Protein AF-A0A514EIF0-F1 (afdb_monomer)

Structure (mmCIF, N/CA/C/O backbone):
data_AF-A0A514EIF0-F1
#
_entry.id   AF-A0A514EIF0-F1
#
loop_
_atom_site.group_PDB
_atom_site.id
_atom_site.type_symbol
_atom_site.label_atom_id
_atom_site.label_alt_id
_atom_site.label_comp_id
_atom_site.label_asym_id
_atom_site.label_entity_id
_atom_site.label_seq_id
_atom_site.pdbx_PDB_ins_code
_atom_site.Cartn_x
_atom_site.Cartn_y
_atom_site.Cartn_z
_atom_site.occupancy
_atom_site.B_iso_or_equiv
_atom_site.auth_seq_id
_atom_site.auth_comp_id
_atom_site.auth_asym_id
_atom_site.auth_atom_id
_atom_site.pdbx_PDB_model_num
ATOM 1 N N . MET A 1 1 ? 25.799 19.587 -38.929 1.00 68.56 1 MET A N 1
ATOM 2 C CA . MET A 1 1 ? 26.599 18.791 -37.969 1.00 68.56 1 MET A CA 1
ATOM 3 C C . MET A 1 1 ? 25.685 17.764 -37.303 1.00 68.56 1 MET A C 1
ATOM 5 O O . MET A 1 1 ? 24.767 18.189 -36.611 1.00 68.56 1 MET A O 1
ATOM 9 N N . PRO A 1 2 ? 25.843 16.450 -37.531 1.00 73.62 2 PRO A N 1
ATOM 10 C CA . PRO A 1 2 ? 25.009 15.450 -36.864 1.00 73.62 2 PRO A CA 1
ATOM 11 C C . PRO A 1 2 ? 25.332 15.400 -35.362 1.00 73.62 2 PRO A C 1
ATOM 13 O O . PRO A 1 2 ? 26.493 15.305 -34.966 1.00 73.62 2 PRO A O 1
ATOM 16 N N . LEU A 1 3 ? 24.301 15.481 -34.517 1.00 74.81 3 LEU A N 1
ATOM 17 C CA . LEU A 1 3 ? 24.442 15.403 -33.062 1.00 74.81 3 LEU A CA 1
ATOM 18 C C . LEU A 1 3 ? 24.981 14.019 -32.662 1.00 74.81 3 LEU A C 1
ATOM 20 O O . LEU A 1 3 ? 24.414 12.989 -33.037 1.00 74.81 3 LEU A O 1
ATOM 24 N N . LYS A 1 4 ? 26.065 13.980 -31.874 1.00 76.19 4 LYS A N 1
ATOM 25 C CA . LYS A 1 4 ? 26.584 12.731 -31.294 1.00 76.19 4 LYS A CA 1
ATOM 26 C C . LYS A 1 4 ? 25.483 12.082 -30.452 1.00 76.19 4 LYS A C 1
ATOM 28 O O . LYS A 1 4 ? 25.060 12.641 -29.441 1.00 76.19 4 LYS A O 1
ATOM 33 N N . ARG A 1 5 ? 25.043 10.882 -30.845 1.00 71.88 5 ARG A N 1
ATOM 34 C CA . ARG A 1 5 ? 24.123 10.066 -30.042 1.00 71.88 5 ARG A CA 1
ATOM 35 C C . ARG A 1 5 ? 24.751 9.834 -28.667 1.00 71.88 5 ARG A C 1
ATOM 37 O O . ARG A 1 5 ? 25.776 9.161 -28.562 1.00 71.88 5 ARG A O 1
ATOM 44 N N . ARG A 1 6 ? 24.139 10.383 -27.612 1.00 69.12 6 ARG A N 1
ATOM 45 C CA . ARG A 1 6 ? 24.473 10.027 -26.229 1.00 69.12 6 ARG A CA 1
ATOM 46 C C . ARG A 1 6 ? 24.169 8.540 -26.060 1.00 69.12 6 ARG A C 1
ATOM 48 O O . ARG A 1 6 ? 23.004 8.151 -26.025 1.00 69.12 6 ARG A O 1
ATOM 55 N N . ARG A 1 7 ? 25.208 7.701 -25.994 1.00 70.19 7 ARG A N 1
ATOM 56 C CA . ARG A 1 7 ? 25.050 6.330 -25.496 1.00 70.19 7 ARG A CA 1
ATOM 57 C C . ARG A 1 7 ? 24.508 6.469 -24.072 1.00 70.19 7 ARG A C 1
ATOM 59 O O . ARG A 1 7 ? 25.078 7.220 -23.282 1.00 70.19 7 ARG A O 1
ATOM 66 N N . GLY A 1 8 ? 23.353 5.860 -23.803 1.00 74.69 8 GLY A N 1
ATOM 67 C CA . GLY A 1 8 ? 22.715 5.913 -22.487 1.00 74.69 8 GLY A CA 1
ATOM 68 C C . GLY A 1 8 ? 23.641 5.389 -21.387 1.00 74.69 8 GLY A C 1
ATOM 69 O O . GLY A 1 8 ? 24.721 4.865 -21.668 1.00 74.69 8 GLY A O 1
ATOM 70 N N . ARG A 1 9 ? 23.219 5.524 -20.123 1.00 74.06 9 ARG A N 1
ATOM 71 C CA . ARG A 1 9 ? 23.995 5.005 -18.990 1.00 74.06 9 ARG A CA 1
ATOM 72 C C . ARG A 1 9 ? 24.286 3.514 -19.228 1.00 74.06 9 ARG A C 1
ATOM 74 O O . ARG A 1 9 ? 23.334 2.775 -19.497 1.00 74.06 9 ARG A O 1
ATOM 81 N N . PRO A 1 10 ? 25.554 3.071 -19.158 1.00 69.75 10 PRO A N 1
ATOM 82 C CA . PRO A 1 10 ? 25.860 1.652 -19.243 1.00 69.75 10 PRO A CA 1
ATOM 83 C C . PRO A 1 10 ? 25.081 0.893 -18.155 1.00 69.75 10 PRO A C 1
ATOM 85 O O . PRO A 1 10 ? 24.830 1.455 -17.081 1.00 69.75 10 PRO A O 1
ATOM 88 N N . PRO A 1 11 ? 24.634 -0.343 -18.434 1.00 68.06 11 PRO A N 1
ATOM 89 C CA . PRO A 1 11 ? 23.882 -1.130 -17.468 1.00 68.06 11 PRO A CA 1
ATOM 90 C C . PRO A 1 11 ? 24.701 -1.325 -16.188 1.00 68.06 11 PRO A C 1
ATOM 92 O O . PRO A 1 11 ? 25.915 -1.509 -16.231 1.00 68.06 11 PRO A O 1
ATOM 95 N N . VAL A 1 12 ? 24.028 -1.277 -15.040 1.00 68.00 12 VAL A N 1
ATOM 96 C CA . VAL A 1 12 ? 24.649 -1.600 -13.753 1.00 68.00 12 VAL A CA 1
ATOM 97 C C . VAL A 1 12 ? 24.581 -3.124 -13.596 1.00 68.00 12 VAL A C 1
ATOM 99 O O . VAL A 1 12 ? 23.507 -3.655 -13.323 1.00 68.00 12 VAL A O 1
ATOM 102 N N . GLY A 1 13 ? 25.696 -3.825 -13.834 1.00 68.44 13 GLY A N 1
ATOM 103 C CA . GLY A 1 13 ? 25.818 -5.290 -13.724 1.00 68.44 13 GLY A CA 1
ATOM 104 C C . GLY A 1 13 ? 26.062 -6.025 -15.053 1.00 68.44 13 GLY A C 1
ATOM 105 O O . GLY A 1 13 ? 26.092 -5.415 -16.118 1.00 68.44 13 GLY A O 1
ATOM 106 N N . ASN A 1 14 ? 26.232 -7.352 -14.985 1.00 68.88 14 ASN A N 1
ATOM 107 C CA . ASN A 1 14 ? 26.654 -8.193 -16.122 1.00 68.88 14 ASN A CA 1
ATOM 108 C C . ASN A 1 14 ? 25.599 -8.358 -17.233 1.00 68.88 14 ASN A C 1
ATOM 110 O O . ASN A 1 14 ? 25.942 -8.761 -18.341 1.00 68.88 14 ASN A O 1
ATOM 114 N N . ALA A 1 15 ? 24.326 -8.050 -16.965 1.00 68.38 15 ALA A N 1
ATOM 115 C CA . ALA A 1 15 ? 23.257 -8.078 -17.959 1.00 68.38 15 ALA A CA 1
ATOM 116 C C . ALA A 1 15 ? 22.148 -7.079 -17.603 1.00 68.38 15 ALA A C 1
ATOM 118 O O . ALA A 1 15 ? 21.809 -6.888 -16.433 1.00 68.38 15 ALA A O 1
ATOM 119 N N . ALA A 1 16 ? 21.548 -6.454 -18.618 1.00 71.88 16 ALA A N 1
ATOM 120 C CA . ALA A 1 16 ? 20.360 -5.636 -18.417 1.00 71.88 16 ALA A CA 1
ATOM 121 C C . ALA A 1 16 ? 19.155 -6.540 -18.117 1.00 71.88 16 ALA A C 1
ATOM 123 O O . ALA A 1 16 ? 18.841 -7.434 -18.899 1.00 71.88 16 ALA A O 1
ATOM 124 N N . MET A 1 17 ? 18.442 -6.275 -17.018 1.00 82.38 17 MET A N 1
ATOM 125 C CA . MET A 1 17 ? 17.163 -6.940 -16.761 1.00 82.38 17 MET A CA 1
ATOM 126 C C . MET A 1 17 ? 16.186 -6.687 -17.911 1.00 82.38 17 MET A C 1
ATOM 128 O O . MET A 1 17 ? 16.022 -5.548 -18.370 1.00 82.38 17 MET A O 1
ATOM 132 N N . THR A 1 18 ? 15.486 -7.739 -18.325 1.00 84.56 18 THR A N 1
ATOM 133 C CA . THR A 1 18 ? 14.345 -7.613 -19.236 1.00 84.56 18 THR A CA 1
ATOM 134 C C . THR A 1 18 ? 13.225 -6.790 -18.576 1.00 84.56 18 THR A C 1
ATOM 136 O O . THR A 1 18 ? 13.146 -6.710 -17.342 1.00 84.56 18 THR A O 1
ATOM 139 N N . PRO A 1 19 ? 12.316 -6.175 -19.356 1.00 80.50 19 PRO A N 1
ATOM 140 C CA . PRO A 1 19 ? 11.141 -5.499 -18.801 1.00 80.50 19 PRO A CA 1
ATOM 141 C C . PRO A 1 19 ? 10.303 -6.397 -17.874 1.00 80.50 19 PRO A C 1
ATOM 143 O O . PRO A 1 19 ? 9.858 -5.937 -16.824 1.00 80.50 19 PRO A O 1
ATOM 146 N N . ALA A 1 20 ? 10.159 -7.683 -18.212 1.00 79.56 20 ALA A N 1
ATOM 147 C CA . ALA A 1 20 ? 9.429 -8.657 -17.401 1.00 79.56 20 ALA A CA 1
ATOM 148 C C . ALA A 1 20 ? 10.097 -8.899 -16.037 1.00 79.56 20 ALA A C 1
ATOM 150 O O . ALA A 1 20 ? 9.432 -8.840 -15.003 1.00 79.56 20 ALA A O 1
ATOM 151 N N . GLN A 1 21 ? 11.421 -9.087 -16.017 1.00 85.75 21 GLN A N 1
ATOM 152 C CA . GLN A 1 21 ? 12.188 -9.239 -14.775 1.00 85.75 21 GLN A CA 1
ATOM 153 C C . GLN A 1 21 ? 12.102 -7.987 -13.897 1.00 85.75 21 GLN A C 1
ATOM 155 O O . GLN A 1 21 ? 11.902 -8.099 -12.689 1.00 85.75 21 GLN A O 1
ATOM 160 N N . ARG A 1 22 ? 12.179 -6.788 -14.493 1.00 85.12 22 ARG A N 1
ATOM 161 C CA . ARG A 1 22 ? 11.976 -5.531 -13.753 1.00 85.12 22 ARG A CA 1
ATOM 162 C C . ARG A 1 22 ? 10.593 -5.462 -13.113 1.00 85.12 22 ARG A C 1
ATOM 164 O O . ARG A 1 22 ? 10.493 -5.101 -11.945 1.00 85.12 22 ARG A O 1
ATOM 171 N N . ALA A 1 23 ? 9.543 -5.818 -13.851 1.00 80.56 23 ALA A N 1
ATOM 172 C CA . ALA A 1 23 ? 8.181 -5.812 -13.326 1.00 80.56 23 ALA A CA 1
ATOM 173 C C . ALA A 1 23 ? 8.002 -6.825 -12.183 1.00 80.56 23 ALA A C 1
ATOM 175 O O . ALA A 1 23 ? 7.403 -6.490 -11.162 1.00 80.56 23 ALA A O 1
ATOM 176 N N . ALA A 1 24 ? 8.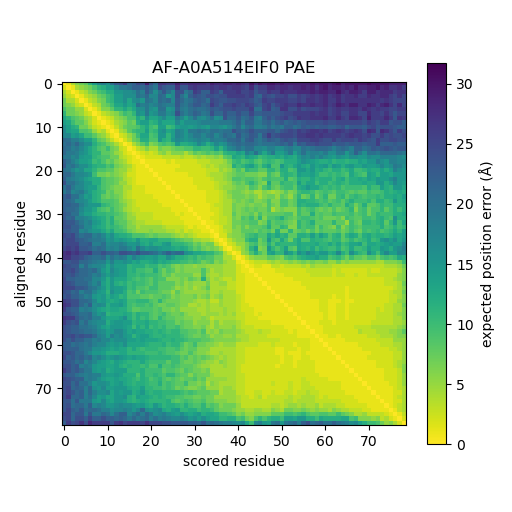554 -8.035 -12.322 1.00 85.62 24 ALA A N 1
ATOM 177 C CA . ALA A 1 24 ? 8.533 -9.052 -11.273 1.00 85.62 24 ALA A CA 1
ATOM 178 C C . ALA A 1 24 ? 9.259 -8.574 -10.005 1.00 85.62 24 ALA A C 1
ATOM 180 O O . ALA A 1 24 ? 8.673 -8.599 -8.923 1.00 85.62 24 ALA A O 1
ATOM 181 N N . ASN A 1 25 ? 10.479 -8.043 -10.146 1.00 89.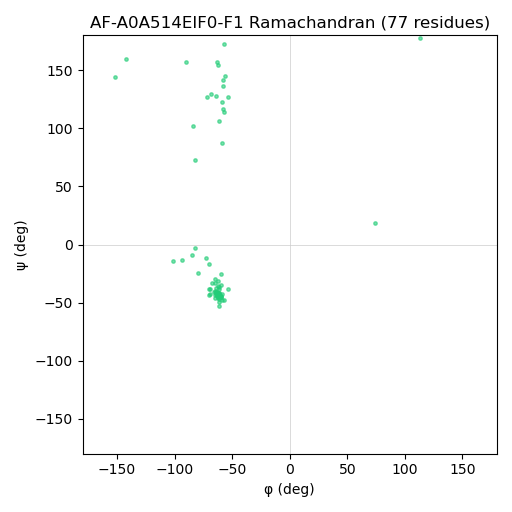00 25 ASN A N 1
ATOM 182 C CA . ASN A 1 25 ? 11.241 -7.494 -9.023 1.00 89.00 25 ASN A CA 1
ATOM 183 C C . ASN A 1 25 ? 10.536 -6.314 -8.357 1.00 89.00 25 ASN A C 1
ATOM 185 O O . ASN A 1 25 ? 10.506 -6.236 -7.133 1.00 89.00 25 ASN A O 1
ATOM 189 N N . TYR A 1 26 ? 9.937 -5.412 -9.138 1.00 87.06 26 TYR A N 1
ATOM 190 C CA . TYR A 1 26 ? 9.159 -4.305 -8.591 1.00 87.06 26 TYR A CA 1
ATOM 191 C C . TYR A 1 26 ? 7.995 -4.813 -7.732 1.00 87.06 26 TYR A C 1
ATOM 193 O O . TYR A 1 26 ? 7.839 -4.368 -6.598 1.00 87.06 26 TYR A O 1
ATOM 201 N N . ARG A 1 27 ? 7.212 -5.782 -8.230 1.00 84.94 27 ARG A N 1
ATOM 202 C CA . ARG A 1 27 ? 6.092 -6.373 -7.475 1.00 84.94 27 ARG A CA 1
ATOM 203 C C . ARG A 1 27 ? 6.570 -7.079 -6.206 1.00 84.94 27 ARG A C 1
ATOM 205 O O . ARG A 1 27 ? 5.964 -6.898 -5.153 1.00 84.94 27 ARG A O 1
ATOM 212 N N . PHE A 1 28 ? 7.655 -7.848 -6.299 1.00 85.75 28 PHE A N 1
ATOM 213 C CA . PHE A 1 28 ? 8.242 -8.543 -5.155 1.00 85.75 28 PHE A CA 1
ATOM 214 C C . PHE A 1 28 ? 8.705 -7.556 -4.078 1.00 85.75 28 PHE A C 1
ATOM 216 O O . PHE A 1 28 ? 8.261 -7.638 -2.935 1.00 85.75 28 PHE A O 1
ATOM 223 N N . ASN A 1 29 ? 9.518 -6.568 -4.457 1.00 85.75 29 ASN A N 1
ATOM 224 C CA . ASN A 1 29 ? 10.028 -5.554 -3.535 1.00 85.75 29 ASN A CA 1
ATOM 225 C C . ASN A 1 29 ? 8.896 -4.727 -2.919 1.00 85.75 29 ASN A C 1
ATOM 227 O O . ASN A 1 29 ? 8.940 -4.427 -1.730 1.00 85.75 29 ASN A O 1
ATOM 231 N N . ARG A 1 30 ? 7.855 -4.406 -3.698 1.00 82.12 30 ARG A N 1
ATOM 232 C CA . ARG A 1 30 ? 6.669 -3.690 -3.213 1.00 82.12 30 ARG A CA 1
ATOM 233 C C . ARG A 1 30 ? 5.912 -4.494 -2.152 1.00 82.12 30 ARG A C 1
ATOM 235 O O . ARG A 1 30 ? 5.578 -3.944 -1.108 1.00 82.12 30 ARG A O 1
ATOM 242 N N . LYS A 1 31 ? 5.723 -5.803 -2.363 1.00 80.31 31 LYS A N 1
ATOM 243 C CA . LYS A 1 31 ? 5.121 -6.703 -1.364 1.00 80.31 31 LYS A CA 1
ATOM 244 C C . LYS A 1 31 ? 5.969 -6.791 -0.090 1.00 80.31 31 LYS A C 1
ATOM 246 O O . LYS A 1 31 ? 5.427 -6.710 1.008 1.00 80.31 31 LYS A O 1
ATOM 251 N N . MET A 1 32 ? 7.288 -6.935 -0.229 1.00 81.38 32 MET A N 1
ATOM 252 C CA . MET A 1 32 ? 8.205 -7.001 0.916 1.00 81.38 32 MET A CA 1
ATOM 253 C C . MET A 1 32 ? 8.219 -5.693 1.718 1.00 81.38 32 MET A C 1
ATOM 255 O O . MET A 1 32 ? 8.203 -5.723 2.946 1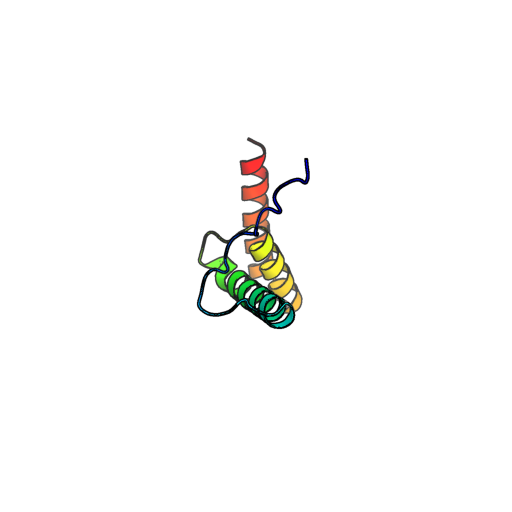.00 81.38 32 MET A O 1
ATOM 259 N N . ALA A 1 33 ? 8.197 -4.543 1.039 1.00 76.31 33 ALA A N 1
ATOM 260 C CA . ALA A 1 33 ? 8.140 -3.235 1.687 1.00 76.31 33 ALA A CA 1
ATOM 261 C C . ALA A 1 33 ? 6.834 -3.033 2.471 1.00 76.31 33 ALA A C 1
ATOM 263 O O . ALA A 1 33 ? 6.881 -2.534 3.592 1.00 76.31 33 ALA A O 1
ATOM 264 N N . ALA A 1 34 ? 5.696 -3.473 1.923 1.00 72.06 34 ALA A N 1
ATOM 265 C CA . ALA A 1 34 ? 4.413 -3.438 2.625 1.00 72.06 34 ALA A CA 1
ATOM 266 C C . ALA A 1 34 ? 4.431 -4.311 3.895 1.00 72.06 34 ALA A C 1
ATOM 268 O O . ALA A 1 34 ? 4.033 -3.853 4.960 1.00 72.06 34 ALA A O 1
ATOM 269 N N . GLN A 1 35 ? 4.982 -5.530 3.830 1.00 75.69 35 GLN A N 1
ATOM 270 C CA . GLN A 1 35 ? 5.135 -6.382 5.022 1.00 75.69 35 GLN A CA 1
ATOM 271 C C . GLN A 1 35 ? 6.052 -5.769 6.091 1.00 75.69 35 GLN A C 1
ATOM 273 O O . GLN A 1 35 ? 5.865 -5.998 7.285 1.00 75.69 35 GLN A O 1
ATOM 278 N N . ALA A 1 36 ? 7.050 -4.986 5.679 1.00 73.50 36 ALA A N 1
ATOM 279 C CA . ALA A 1 36 ? 7.971 -4.310 6.586 1.00 73.50 36 ALA A CA 1
ATOM 280 C C . ALA A 1 36 ? 7.424 -2.989 7.160 1.00 73.50 36 ALA A C 1
ATOM 282 O O . ALA A 1 36 ? 8.102 -2.384 7.993 1.00 73.50 36 ALA A O 1
ATOM 283 N N . ALA A 1 37 ? 6.225 -2.546 6.757 1.00 66.12 37 ALA A N 1
ATOM 284 C CA . ALA A 1 37 ? 5.714 -1.205 7.047 1.00 66.12 37 ALA A CA 1
ATOM 285 C C . ALA A 1 37 ? 5.582 -0.875 8.540 1.00 66.12 37 ALA A C 1
ATOM 287 O O . ALA A 1 37 ? 5.681 0.287 8.910 1.00 66.12 37 ALA A O 1
ATOM 288 N N . TYR A 1 38 ? 5.428 -1.880 9.408 1.00 62.56 38 TYR A N 1
ATOM 289 C CA . TYR A 1 38 ? 5.389 -1.666 10.860 1.00 62.56 38 TYR A CA 1
ATOM 290 C C . TYR A 1 38 ? 6.785 -1.484 11.497 1.00 62.56 38 TYR A C 1
ATOM 292 O O . TYR A 1 38 ? 6.896 -0.886 12.563 1.00 62.56 38 TYR A O 1
ATOM 300 N N . ARG A 1 39 ? 7.857 -2.009 10.883 1.00 64.50 39 ARG A N 1
ATOM 301 C CA . ARG A 1 39 ? 9.180 -2.147 11.532 1.00 64.50 39 ARG A CA 1
ATOM 302 C C . ARG A 1 39 ? 10.209 -1.089 11.139 1.00 64.50 39 ARG A C 1
ATOM 304 O O . ARG A 1 39 ? 11.257 -1.023 11.774 1.00 64.50 39 ARG A O 1
ATOM 311 N N . LYS A 1 40 ? 9.975 -0.320 10.075 1.00 60.62 40 LYS A N 1
ATOM 312 C CA . LYS A 1 40 ? 10.944 0.642 9.526 1.00 60.62 40 LYS A 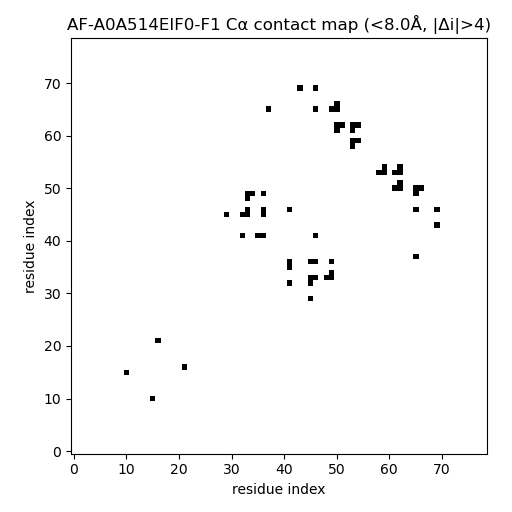CA 1
ATOM 313 C C . LYS A 1 40 ? 10.257 1.912 9.042 1.00 60.62 40 LYS A C 1
ATOM 315 O O . LYS A 1 40 ? 9.080 1.886 8.694 1.00 60.62 40 LYS A O 1
ATOM 320 N N . GLU A 1 41 ? 11.035 2.987 8.928 1.00 70.94 41 GLU A N 1
ATOM 321 C CA . GLU A 1 41 ? 10.710 4.134 8.075 1.00 70.94 41 GLU A CA 1
ATOM 322 C C . GLU A 1 41 ? 10.567 3.654 6.623 1.00 70.94 41 GLU A C 1
ATOM 324 O O . GLU A 1 41 ? 11.521 3.584 5.848 1.00 70.94 41 GLU A O 1
ATOM 329 N N . VAL A 1 42 ? 9.362 3.217 6.272 1.00 77.94 42 VAL A N 1
ATOM 330 C CA . VAL A 1 42 ? 8.986 2.870 4.904 1.00 77.94 42 VAL A CA 1
ATOM 331 C C . VAL A 1 42 ? 8.427 4.092 4.192 1.00 77.94 42 VAL A C 1
ATOM 333 O O . VAL A 1 42 ? 7.926 5.016 4.832 1.00 77.94 42 VAL A O 1
ATOM 336 N N . SER A 1 43 ? 8.475 4.094 2.861 1.00 83.38 43 SER A N 1
ATOM 337 C CA . SER A 1 43 ? 7.833 5.143 2.068 1.00 83.38 43 SER A CA 1
ATOM 338 C C . SER A 1 43 ? 6.316 5.155 2.274 1.00 83.38 43 SER A C 1
ATOM 340 O O . SER A 1 43 ? 5.706 4.121 2.554 1.00 83.38 43 SER A O 1
ATOM 342 N N . ASP A 1 44 ? 5.685 6.309 2.059 1.00 86.81 44 ASP A N 1
ATOM 343 C CA . ASP A 1 44 ? 4.230 6.446 2.209 1.00 86.81 44 ASP A CA 1
ATOM 344 C C . ASP A 1 44 ? 3.460 5.502 1.278 1.00 86.81 44 ASP A C 1
ATOM 346 O O . ASP A 1 44 ? 2.444 4.931 1.664 1.00 86.81 44 ASP A O 1
ATOM 350 N N . ALA A 1 45 ? 3.989 5.248 0.077 1.00 85.88 45 ALA A N 1
ATOM 351 C CA . ALA A 1 45 ? 3.421 4.271 -0.849 1.00 85.88 45 ALA A CA 1
ATOM 352 C C . ALA A 1 45 ? 3.386 2.850 -0.258 1.00 85.88 45 ALA A C 1
ATOM 354 O O . ALA A 1 45 ? 2.367 2.170 -0.361 1.00 85.88 45 ALA A O 1
ATOM 355 N N . ALA A 1 46 ? 4.470 2.414 0.394 1.00 84.44 46 ALA A N 1
ATOM 356 C CA . ALA A 1 46 ? 4.516 1.109 1.050 1.00 84.44 46 ALA A CA 1
ATOM 357 C C . ALA A 1 46 ? 3.567 1.044 2.259 1.00 84.44 46 ALA A C 1
ATOM 359 O O . ALA A 1 46 ? 2.964 0.002 2.506 1.00 84.44 46 ALA A O 1
ATOM 360 N N . MET A 1 47 ? 3.385 2.160 2.971 1.00 87.88 47 MET A N 1
ATOM 361 C CA . MET A 1 47 ? 2.454 2.255 4.099 1.00 87.88 47 MET A CA 1
ATOM 362 C C . MET A 1 47 ? 0.985 2.188 3.645 1.00 87.88 47 MET A C 1
ATOM 364 O O . MET A 1 47 ? 0.176 1.511 4.275 1.00 87.88 47 MET A O 1
ATOM 368 N N . ILE A 1 48 ? 0.648 2.802 2.505 1.00 90.69 48 ILE A N 1
ATOM 369 C CA . ILE A 1 48 ? -0.680 2.687 1.876 1.00 90.69 48 ILE A CA 1
ATOM 370 C C . ILE A 1 48 ? -0.944 1.255 1.395 1.00 90.69 48 ILE A C 1
ATOM 372 O O . ILE A 1 48 ? -2.052 0.744 1.556 1.00 90.69 48 ILE A O 1
ATOM 376 N N . ASP A 1 49 ? 0.053 0.591 0.807 1.00 89.06 49 ASP A N 1
ATOM 377 C CA . ASP A 1 49 ? -0.093 -0.808 0.393 1.00 89.06 49 ASP A CA 1
ATOM 378 C C . ASP A 1 49 ? -0.295 -1.735 1.602 1.00 89.06 49 ASP A C 1
ATOM 380 O O . ASP A 1 49 ? -1.141 -2.627 1.549 1.00 89.06 49 ASP A O 1
ATOM 384 N N . ALA A 1 50 ? 0.418 -1.494 2.706 1.00 87.94 50 ALA A N 1
ATOM 385 C CA . ALA A 1 50 ? 0.223 -2.220 3.959 1.00 87.94 50 ALA A CA 1
ATOM 386 C C . ALA A 1 50 ? -1.176 -1.989 4.549 1.00 87.94 50 ALA A C 1
ATOM 388 O O . ALA A 1 50 ? -1.823 -2.940 4.975 1.00 87.94 50 ALA A O 1
ATOM 389 N N . LEU A 1 51 ? -1.681 -0.750 4.505 1.00 91.75 51 LEU A N 1
ATOM 390 C CA . LEU A 1 51 ? -3.040 -0.421 4.936 1.00 91.75 51 LEU A CA 1
ATOM 391 C C . LEU A 1 51 ? -4.083 -1.187 4.108 1.00 91.75 51 LEU A C 1
ATOM 393 O O . LEU A 1 51 ? -5.034 -1.732 4.662 1.00 91.75 51 LEU A O 1
ATOM 397 N N . ARG A 1 52 ? -3.898 -1.264 2.784 1.00 91.12 52 ARG A N 1
ATOM 398 C CA . ARG A 1 52 ? -4.777 -2.043 1.895 1.00 91.12 52 ARG A CA 1
ATOM 399 C C . ARG A 1 52 ? -4.755 -3.536 2.224 1.00 91.12 52 ARG A C 1
ATOM 401 O O . ARG A 1 52 ? -5.823 -4.139 2.260 1.00 91.12 52 ARG A O 1
ATOM 408 N N . ASP A 1 53 ? -3.579 -4.114 2.476 1.00 90.12 53 ASP A N 1
ATOM 409 C CA . ASP A 1 53 ? -3.448 -5.529 2.862 1.00 90.12 53 ASP A CA 1
ATOM 410 C C . ASP A 1 53 ? -4.105 -5.799 4.229 1.00 90.12 53 ASP A C 1
ATOM 412 O O . ASP A 1 53 ? -4.876 -6.745 4.362 1.00 90.12 53 ASP A O 1
ATOM 416 N N . ALA A 1 54 ? -3.891 -4.923 5.217 1.00 90.88 54 ALA A N 1
ATOM 417 C CA . ALA A 1 54 ? -4.506 -5.021 6.543 1.00 90.88 54 ALA A CA 1
ATOM 418 C C . ALA A 1 54 ? -6.042 -4.969 6.477 1.00 90.88 54 ALA A C 1
ATOM 420 O O . ALA A 1 54 ? -6.720 -5.795 7.088 1.00 90.88 54 ALA A O 1
ATOM 421 N N . MET A 1 55 ? -6.600 -4.050 5.676 1.00 92.38 55 MET A N 1
ATOM 422 C CA . MET A 1 55 ? -8.047 -3.981 5.438 1.00 92.38 55 MET A CA 1
ATOM 423 C C . MET A 1 55 ? -8.577 -5.248 4.757 1.00 92.38 55 MET A C 1
ATOM 425 O O . MET A 1 55 ? -9.614 -5.763 5.163 1.00 92.38 55 MET A O 1
ATOM 429 N N . ALA A 1 56 ? -7.865 -5.781 3.757 1.00 92.50 56 ALA A N 1
ATOM 430 C CA . ALA A 1 56 ? -8.266 -7.007 3.063 1.00 92.50 56 ALA A CA 1
ATOM 431 C C . ALA A 1 56 ? -8.251 -8.245 3.978 1.00 92.50 56 ALA A C 1
ATOM 433 O O . ALA A 1 56 ? -9.040 -9.167 3.779 1.00 92.50 56 ALA A O 1
ATOM 434 N N . ARG A 1 57 ? -7.375 -8.261 4.988 1.00 90.12 57 ARG A N 1
ATOM 435 C CA . ARG A 1 57 ? -7.269 -9.329 5.995 1.00 90.12 57 ARG A CA 1
ATOM 436 C C . ARG A 1 57 ? -8.228 -9.168 7.175 1.00 90.12 57 ARG A C 1
ATOM 438 O O . ARG A 1 57 ? -8.332 -10.082 7.985 1.00 90.12 57 ARG A O 1
ATOM 445 N N . GLY A 1 58 ? -8.919 -8.031 7.283 1.00 92.56 58 GLY A N 1
ATOM 446 C CA . GLY A 1 58 ? -9.789 -7.721 8.421 1.00 92.56 58 GLY A CA 1
ATOM 447 C C . GLY A 1 58 ? -9.033 -7.350 9.703 1.00 92.56 58 GLY A C 1
ATOM 448 O O . GLY A 1 58 ? -9.606 -7.390 10.788 1.00 92.56 58 GLY A O 1
ATOM 449 N N . GLU A 1 59 ? -7.757 -6.974 9.605 1.00 93.31 59 GLU A N 1
ATOM 450 C CA . GLU A 1 59 ? -6.920 -6.598 10.750 1.00 93.31 59 GLU A CA 1
ATOM 451 C C . GLU A 1 59 ? -7.179 -5.131 11.149 1.00 93.31 59 GLU A C 1
ATOM 453 O O . GLU A 1 59 ? -6.368 -4.237 10.889 1.00 93.31 59 GLU A O 1
ATOM 458 N N . ALA A 1 60 ? -8.342 -4.868 11.756 1.00 92.56 60 ALA A N 1
ATOM 459 C CA . ALA A 1 60 ? -8.840 -3.513 12.024 1.00 92.56 60 ALA A CA 1
ATOM 460 C C . ALA A 1 60 ? -7.874 -2.652 12.860 1.00 92.56 60 ALA A C 1
ATOM 462 O O . ALA A 1 60 ? -7.563 -1.524 12.472 1.00 92.56 60 ALA A O 1
ATOM 463 N N . ASP A 1 61 ? -7.341 -3.191 13.958 1.00 93.12 61 ASP A N 1
ATOM 464 C CA . ASP A 1 61 ? -6.412 -2.461 14.832 1.00 93.12 61 ASP A CA 1
ATOM 465 C C . ASP A 1 61 ? -5.110 -2.100 14.109 1.00 93.12 61 ASP A C 1
ATOM 467 O O . ASP A 1 61 ? -4.558 -1.007 14.278 1.00 93.12 61 ASP A O 1
ATOM 471 N N . TYR A 1 62 ? -4.629 -3.004 13.252 1.00 88.50 62 TYR A N 1
ATOM 472 C CA . TYR A 1 62 ? -3.421 -2.771 12.474 1.00 88.50 62 TYR A CA 1
ATOM 473 C C . TYR A 1 62 ? -3.642 -1.696 11.403 1.00 88.50 62 TYR A C 1
ATOM 475 O O . TYR A 1 62 ? -2.821 -0.787 11.255 1.00 88.50 62 TYR A O 1
ATOM 483 N N . ALA A 1 63 ? -4.786 -1.737 10.717 1.00 92.31 63 ALA A N 1
ATOM 484 C CA . ALA A 1 63 ? -5.177 -0.712 9.756 1.00 92.31 63 ALA A CA 1
ATOM 485 C C . ALA A 1 63 ? -5.296 0.676 10.414 1.00 92.31 63 ALA A C 1
ATOM 487 O O . ALA A 1 63 ? -4.770 1.654 9.881 1.00 92.31 63 ALA A O 1
ATOM 488 N N . LEU A 1 64 ? -5.919 0.767 11.595 1.00 93.25 64 LEU A N 1
ATOM 489 C CA . LEU A 1 64 ? -6.048 2.024 12.341 1.00 93.25 64 LEU A CA 1
ATOM 490 C C . LEU A 1 64 ? -4.687 2.607 12.731 1.00 93.25 64 LEU A C 1
ATOM 492 O O . LEU A 1 64 ? -4.471 3.812 12.585 1.00 93.25 64 LEU A O 1
ATOM 496 N N . LYS A 1 65 ? -3.749 1.759 13.164 1.00 90.75 65 LYS A N 1
ATOM 497 C CA . LYS A 1 65 ? -2.386 2.186 13.496 1.00 90.75 65 LYS A CA 1
ATOM 498 C C . LYS A 1 65 ? -1.656 2.774 12.285 1.00 90.75 65 LYS A C 1
ATOM 500 O O . LYS A 1 65 ? -1.095 3.863 12.381 1.00 90.75 65 LYS A O 1
ATOM 505 N N . LEU A 1 66 ? -1.712 2.099 11.135 1.00 90.12 66 LEU A N 1
ATOM 506 C CA . LEU A 1 66 ? -1.106 2.590 9.890 1.00 90.12 66 LEU A CA 1
ATOM 507 C C . LEU A 1 66 ? -1.720 3.923 9.434 1.00 90.12 66 LEU A C 1
ATOM 509 O O . LEU A 1 66 ? -1.019 4.799 8.924 1.00 90.12 66 LEU A O 1
ATOM 513 N N . LEU A 1 67 ? -3.029 4.087 9.630 1.00 91.75 67 LEU A N 1
ATOM 514 C CA . LEU A 1 67 ? -3.754 5.302 9.268 1.00 91.75 67 LEU A CA 1
ATOM 515 C C . LEU A 1 67 ? -3.382 6.489 10.171 1.00 91.75 67 LEU A C 1
ATOM 517 O O . LEU A 1 67 ? -3.232 7.612 9.685 1.00 91.75 67 LEU A O 1
ATOM 521 N N . ALA A 1 68 ? -3.187 6.239 11.469 1.00 91.88 68 ALA A N 1
ATOM 522 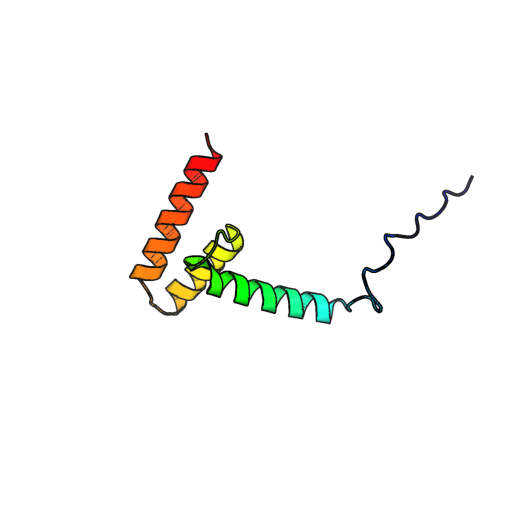C CA . A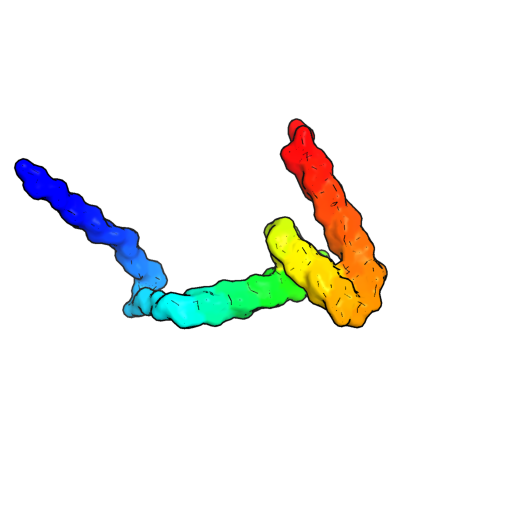LA A 1 68 ? -2.701 7.239 12.415 1.00 91.88 68 ALA A CA 1
ATOM 523 C C . ALA A 1 68 ? -1.286 7.722 12.054 1.00 91.88 68 ALA A C 1
ATOM 525 O O . ALA A 1 68 ? -1.062 8.932 11.971 1.00 91.88 68 ALA A O 1
ATOM 526 N N . ASP A 1 69 ? -0.367 6.804 11.744 1.00 89.44 69 ASP A N 1
ATOM 527 C CA . ASP A 1 69 ? 0.997 7.152 11.322 1.00 89.44 69 ASP A CA 1
ATOM 528 C C . ASP A 1 69 ? 1.002 7.960 10.012 1.00 89.44 69 ASP A C 1
ATOM 530 O O . ASP A 1 69 ? 1.711 8.963 9.898 1.00 89.44 69 ASP A O 1
ATOM 534 N N . LEU A 1 70 ? 0.171 7.582 9.029 1.00 89.50 70 LEU A N 1
ATOM 535 C CA . LEU A 1 70 ? 0.019 8.336 7.775 1.00 89.50 70 LEU A CA 1
ATOM 536 C C . LEU A 1 70 ? -0.447 9.774 8.033 1.00 89.50 70 LEU A C 1
ATOM 538 O O . LEU A 1 70 ? 0.080 10.713 7.433 1.00 89.50 70 LEU A O 1
ATOM 542 N N . ARG A 1 71 ? -1.409 9.965 8.944 1.00 91.50 71 ARG A N 1
ATOM 543 C CA . ARG A 1 71 ? -1.908 11.298 9.308 1.00 91.50 71 ARG A CA 1
ATOM 544 C C . ARG A 1 71 ? -0.793 12.186 9.858 1.00 91.50 71 ARG A C 1
ATOM 546 O O . ARG A 1 71 ? -0.699 13.341 9.444 1.00 91.50 71 ARG A O 1
ATOM 553 N N . VAL A 1 72 ? 0.041 11.658 10.757 1.00 90.62 72 VAL A N 1
ATOM 554 C CA . VAL A 1 72 ? 1.159 12.406 11.357 1.00 90.62 72 VAL A CA 1
ATOM 555 C C . VAL A 1 72 ? 2.148 12.857 10.282 1.00 90.62 72 VAL A C 1
ATOM 557 O O . VAL A 1 72 ? 2.531 14.026 10.251 1.00 90.62 72 VAL A O 1
ATOM 560 N N . ARG A 1 73 ? 2.507 11.975 9.342 1.00 87.44 73 ARG A N 1
ATOM 561 C CA . ARG A 1 73 ? 3.444 12.309 8.255 1.00 87.44 73 ARG A CA 1
ATOM 562 C C . ARG A 1 73 ? 2.925 13.408 7.332 1.00 87.44 73 ARG A C 1
ATOM 564 O O . ARG A 1 73 ? 3.663 14.333 7.012 1.00 87.44 73 ARG A O 1
ATOM 571 N N . VAL A 1 74 ? 1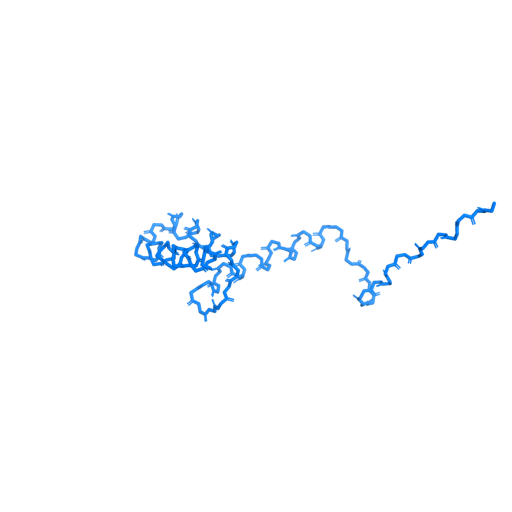.648 13.3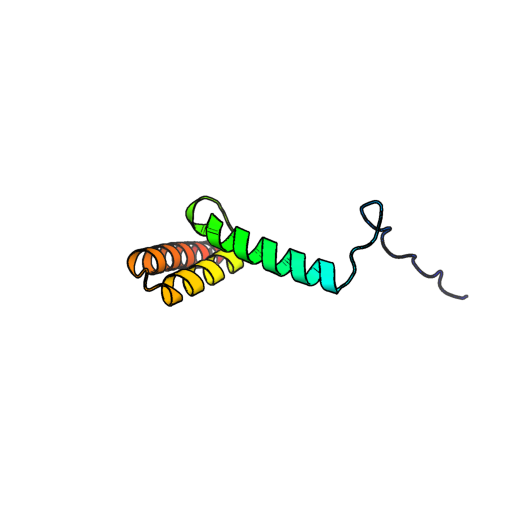44 6.950 1.00 88.81 74 VAL A N 1
ATOM 572 C CA . VAL A 1 74 ? 1.015 14.363 6.091 1.00 88.81 74 VAL A CA 1
ATOM 573 C C . VAL A 1 74 ? 0.944 15.725 6.787 1.00 88.81 74 VAL A C 1
ATOM 575 O O . VAL A 1 74 ? 1.021 16.765 6.134 1.00 88.81 74 VAL A O 1
ATOM 578 N N . GLN A 1 75 ? 0.775 15.742 8.109 1.00 90.50 75 GLN A N 1
ATOM 579 C CA . GLN A 1 75 ? 0.826 16.981 8.882 1.00 90.50 75 GLN A CA 1
ATOM 580 C C . GLN A 1 75 ? 2.252 17.535 8.948 1.00 90.50 75 GLN A C 1
ATOM 582 O O . GLN A 1 75 ? 2.437 18.727 8.723 1.00 90.50 75 GLN A O 1
ATOM 587 N N . ALA A 1 76 ? 3.249 16.676 9.175 1.00 85.44 76 ALA A N 1
ATOM 588 C CA . ALA A 1 76 ? 4.655 17.070 9.193 1.00 85.44 76 ALA A CA 1
ATOM 589 C C . ALA A 1 76 ? 5.134 17.623 7.840 1.00 85.44 76 ALA A C 1
ATOM 591 O O . ALA A 1 76 ? 5.904 18.571 7.818 1.00 85.44 76 ALA A O 1
ATOM 592 N N . SER A 1 77 ? 4.646 17.097 6.710 1.00 81.88 77 SER A N 1
ATOM 593 C CA . SER A 1 77 ? 5.019 17.597 5.377 1.00 81.88 77 SER A CA 1
ATOM 594 C C . SER A 1 77 ? 4.408 18.956 5.011 1.00 81.88 77 SER A C 1
ATOM 596 O O . SER A 1 77 ? 4.741 19.507 3.966 1.00 81.88 77 SER A O 1
ATOM 598 N N . LYS A 1 78 ? 3.437 19.447 5.792 1.00 70.06 78 LYS A N 1
ATOM 599 C CA . LYS A 1 78 ? 2.775 20.745 5.575 1.00 70.06 78 LYS A CA 1
ATOM 600 C C . LYS A 1 78 ? 3.414 21.890 6.370 1.00 70.06 78 LYS A C 1
ATOM 602 O O . LYS A 1 78 ? 3.041 23.034 6.118 1.00 70.06 78 LYS A O 1
ATOM 607 N N . ALA A 1 79 ? 4.279 21.578 7.335 1.00 53.28 79 ALA A N 1
ATOM 608 C CA . ALA A 1 79 ? 5.030 22.543 8.137 1.00 53.28 79 ALA A CA 1
ATOM 609 C C . ALA A 1 79 ? 6.341 22.918 7.436 1.00 53.28 79 ALA A C 1
ATOM 611 O O . ALA A 1 79 ? 6.749 24.089 7.581 1.00 53.28 79 ALA A O 1
#

pLDDT: mean 81.53, std 9.62, range [53.28, 93.31]

Radius of gyration: 19.09 Å; Cα contacts (8 Å, |Δi|>4): 32; chains: 1; bounding box: 36×32×53 Å

Mean predicted aligned error: 10.68 Å

Foldseek 3Di:
DDDDPPPPDDDDDDDDDDPVRVVVVVVVVLVVLLVCVVPDPGDLSSLVVVLVVCVVVVVVVSNVVSVVVSVVVVVVVVD

Sequence (79 aa):
MPLKRRRGRPPVGNAAMTPAQRAANYRFNRKMAAQAAYRKEVSDAAMIDALRDAMARGEADYALKLLADLRVRVQASKA

Organism: NCBI:txid152263

Secondary structure (DSSP, 8-state):
-PPP-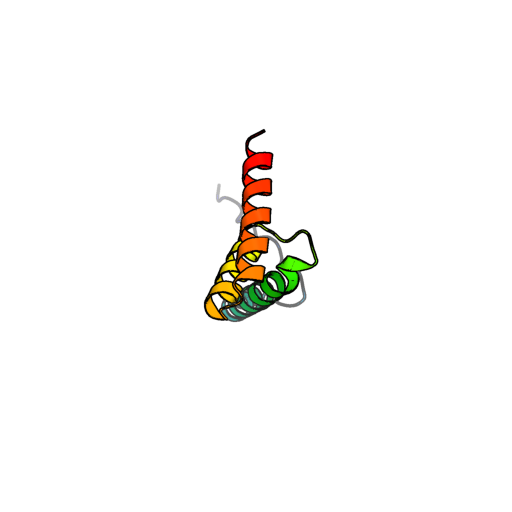-PPPPPSSSSPPPHHHHHHHHHHHHHHHHHTTTTS---HHHHHHHHHHHHHHT-HHHHHHHHHHHHHHHHHTT-

Nearest PDB structures (foldseek):
  5yzg-assembly1_J  TM=4.786E-01  e=8.141E+00  Homo sapiens

Solvent-accessible surface area (backbone atoms only — not comparable to full-atom values): 4793 Å² total; per-residue (Å²): 132,86,79,79,79,76,76,68,86,76,67,87,65,99,63,75,74,50,73,68,57,48,53,50,50,50,54,51,52,48,52,53,41,18,74,42,37,87,82,48,98,54,56,70,69,28,42,52,49,29,32,52,52,26,56,75,72,66,39,60,71,60,26,50,53,49,51,52,54,51,51,54,51,60,55,61,74,73,111